Protein AF-A0A1F0BC39-F1 (afdb_monomer)

Foldseek 3Di:
DDLVVLLVVLLVVLVVLLVVLVVVCVVVVPDCPPPVDPSNVLSVVSVCCNPPVSVPPDDPVNSVVSVCVSVVVVVVCVVVVHDD

Solvent-accessible surface area (backbone atoms only — not comparable to full-atom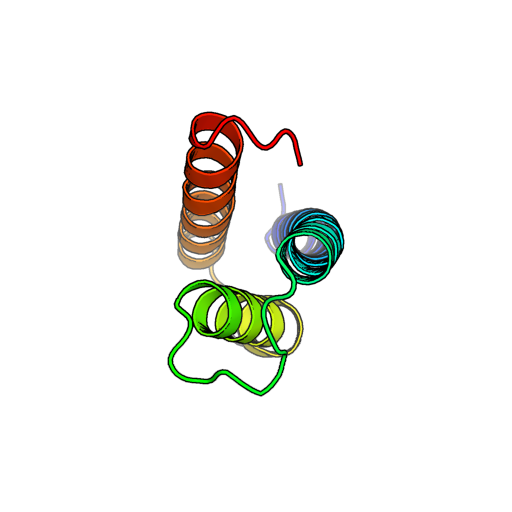 values): 4899 Å² total; per-residue (Å²): 136,58,71,68,58,53,50,54,53,50,44,53,53,50,51,55,49,50,54,45,48,53,52,49,37,58,76,68,67,53,56,87,84,37,78,84,36,69,69,41,52,52,52,50,51,49,50,45,38,63,77,47,49,65,78,52,91,68,45,76,69,53,52,50,54,50,51,54,51,54,52,51,52,52,55,51,41,49,70,70,74,43,83,115

pLDDT: mean 84.3, std 8.28, range [53.97, 91.38]

Mean predicted aligned error: 5.08 Å

Sequence (84 aa):
MTLTLKIEILKEHAADFLTRFYRYQKQMEIKIDDEGSLWILISDDLSYLIHTKIHFKTTFREIERYTEYIEGIERTLNRCGKTM

Secondary structure (DSSP, 8-state):
--HHHHHHHHHHHHHHHHHHHHHHHHHTT--TT-TT-HHHHHHHHHHHHHHTGGGSS--HHHHHHHHHHHHHHHHHHHHTT---

Nearest PDB structures (foldseek):
  2p5t-assembly2_E  TM=9.479E-01  e=3.025E-06  Streptococcus pneumoniae TIGR4
  3q8x-assembly1_A  TM=7.713E-01  e=5.606E-02  Streptococcus pyogenes

Structure (mmCIF, N/CA/C/O backbone):
data_AF-A0A1F0BC39-F1
#
_entry.id   AF-A0A1F0BC39-F1
#
loop_
_atom_site.group_PDB
_atom_site.id
_atom_site.type_symbol
_atom_site.label_atom_id
_atom_site.label_alt_id
_atom_site.label_comp_id
_atom_site.label_asym_id
_atom_site.label_entity_id
_atom_site.label_seq_id
_atom_site.pdbx_PDB_ins_code
_atom_site.Cartn_x
_atom_site.Cartn_y
_atom_site.Cartn_z
_atom_site.occupancy
_atom_site.B_iso_or_equiv
_atom_site.auth_seq_id
_atom_site.auth_comp_id
_atom_site.auth_asym_id
_atom_site.auth_atom_id
_atom_site.pdbx_PDB_model_num
ATOM 1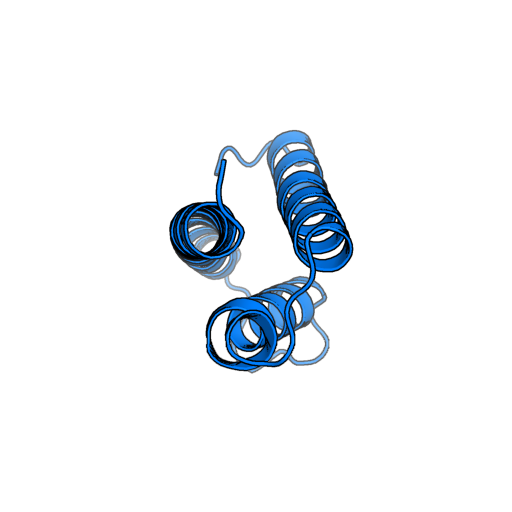 N N . MET A 1 1 ? -7.386 6.648 21.007 1.00 74.19 1 MET A N 1
ATOM 2 C CA . MET A 1 1 ? -7.599 6.598 19.542 1.00 74.19 1 MET A CA 1
ATOM 3 C C . MET A 1 1 ? -8.397 5.344 19.211 1.00 74.19 1 MET A C 1
ATOM 5 O O . MET A 1 1 ? -8.052 4.290 19.732 1.00 74.19 1 MET A O 1
ATOM 9 N N . THR A 1 2 ? -9.480 5.451 18.436 1.00 89.38 2 THR A N 1
ATOM 10 C CA . THR A 1 2 ? -10.318 4.302 18.039 1.00 89.38 2 THR A CA 1
ATOM 11 C C . THR A 1 2 ? -9.703 3.555 16.851 1.00 89.38 2 THR A C 1
ATOM 13 O O . THR A 1 2 ? -8.907 4.123 16.104 1.00 89.38 2 THR A O 1
ATOM 16 N N . LEU A 1 3 ? -10.071 2.282 16.672 1.00 85.75 3 LEU A N 1
ATOM 17 C CA . LEU A 1 3 ? -9.598 1.449 15.557 1.00 85.75 3 LEU A CA 1
ATOM 18 C C . LEU A 1 3 ? -9.960 2.065 14.197 1.00 85.75 3 LEU A C 1
ATOM 20 O O . LEU A 1 3 ? -9.111 2.158 13.319 1.00 85.75 3 LEU A O 1
ATOM 24 N N . THR A 1 4 ? -11.190 2.562 14.063 1.00 87.62 4 THR A N 1
ATOM 25 C CA . THR A 1 4 ? -11.676 3.239 12.853 1.00 87.62 4 THR A CA 1
ATOM 26 C C . THR A 1 4 ? -10.832 4.460 12.498 1.00 87.62 4 THR A C 1
ATOM 28 O O . THR A 1 4 ? -10.454 4.619 11.346 1.00 87.62 4 THR A O 1
ATOM 31 N N . LEU A 1 5 ? -10.472 5.294 13.482 1.00 88.56 5 LEU A N 1
ATOM 32 C CA . LEU A 1 5 ? -9.640 6.471 13.222 1.00 88.56 5 LEU A CA 1
ATOM 33 C C . LEU A 1 5 ? -8.223 6.079 12.783 1.00 88.56 5 LEU A C 1
ATOM 35 O O . LEU A 1 5 ? -7.677 6.685 11.870 1.00 88.56 5 LEU A O 1
ATOM 39 N N . LYS A 1 6 ? -7.640 5.038 13.395 1.00 88.94 6 LYS A N 1
ATOM 40 C CA . LYS A 1 6 ? -6.338 4.508 12.965 1.00 88.94 6 LYS A CA 1
ATOM 41 C C . LYS A 1 6 ? -6.367 3.995 11.521 1.00 88.94 6 LYS A C 1
ATOM 43 O O . LYS A 1 6 ? -5.394 4.184 10.799 1.00 88.94 6 LYS A O 1
ATOM 48 N N . ILE A 1 7 ? -7.460 3.342 11.125 1.00 87.19 7 ILE A N 1
ATOM 49 C CA . ILE A 1 7 ? -7.663 2.853 9.758 1.00 87.19 7 ILE A CA 1
ATOM 50 C C . ILE A 1 7 ? -7.684 4.020 8.771 1.00 87.19 7 ILE A C 1
ATOM 52 O O . ILE A 1 7 ? -6.960 3.978 7.783 1.00 87.19 7 ILE A O 1
ATOM 56 N N . GLU A 1 8 ? -8.457 5.069 9.048 1.00 88.81 8 GLU A N 1
ATOM 57 C CA . GLU A 1 8 ? -8.547 6.225 8.150 1.00 88.81 8 GLU A CA 1
ATOM 58 C C . GLU A 1 8 ? -7.198 6.944 8.004 1.00 88.81 8 GLU A C 1
ATOM 60 O O . GLU A 1 8 ? -6.774 7.206 6.881 1.00 88.81 8 GLU A O 1
ATOM 65 N N . ILE A 1 9 ? -6.469 7.148 9.110 1.00 90.31 9 ILE A N 1
ATOM 66 C CA . ILE A 1 9 ? -5.116 7.733 9.083 1.00 90.31 9 ILE A CA 1
ATOM 67 C C . ILE A 1 9 ? -4.165 6.88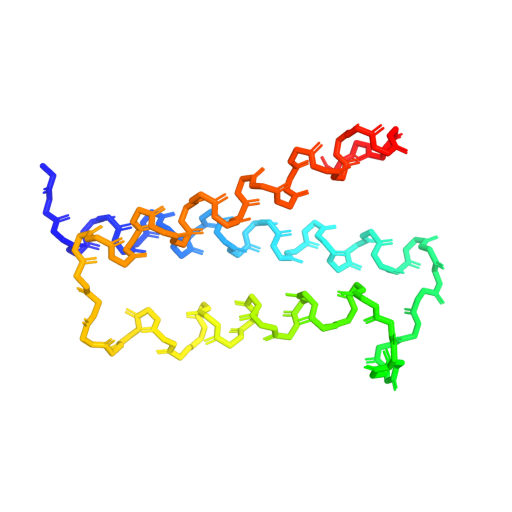7 8.225 1.00 90.31 9 ILE A C 1
ATOM 69 O O . ILE A 1 9 ? -3.431 7.424 7.398 1.00 90.31 9 ILE A O 1
ATOM 73 N N . LEU A 1 10 ? -4.181 5.561 8.399 1.00 88.88 10 LEU A N 1
ATOM 74 C CA . LEU A 1 10 ? -3.338 4.661 7.612 1.00 88.88 10 LEU A CA 1
ATOM 75 C C . LEU A 1 10 ? -3.685 4.727 6.120 1.00 88.88 10 LEU A C 1
ATOM 77 O O . LEU A 1 10 ? -2.780 4.732 5.292 1.00 88.88 10 LEU A O 1
ATOM 81 N N . LYS A 1 11 ? -4.974 4.785 5.763 1.00 87.62 11 LYS A N 1
ATOM 82 C CA . LYS A 1 11 ? -5.406 4.877 4.359 1.00 87.62 11 LYS A CA 1
ATOM 83 C C . LYS A 1 11 ? -4.952 6.175 3.712 1.00 87.62 11 LYS A C 1
ATOM 85 O O . LYS A 1 11 ? -4.477 6.138 2.582 1.00 87.62 11 LYS A O 1
ATOM 90 N N . GLU A 1 12 ? -5.094 7.295 4.414 1.00 90.69 12 GLU A N 1
ATOM 91 C CA . GLU A 1 12 ? -4.657 8.601 3.922 1.00 90.69 12 GLU A CA 1
ATOM 92 C C . GLU A 1 12 ? -3.141 8.621 3.688 1.00 90.69 12 GLU A C 1
ATOM 94 O O . GLU A 1 12 ? -2.692 8.959 2.592 1.00 90.69 12 GLU A O 1
ATOM 99 N N . HIS A 1 13 ? -2.357 8.155 4.667 1.00 89.88 13 HIS A N 1
ATOM 100 C CA . HIS A 1 13 ? -0.900 8.058 4.536 1.00 89.88 13 HIS A CA 1
ATOM 101 C C . HIS A 1 13 ? -0.486 7.126 3.392 1.00 89.88 13 HIS A C 1
ATOM 103 O O . HIS A 1 13 ? 0.336 7.491 2.553 1.00 89.88 13 HIS A O 1
ATOM 109 N N . ALA A 1 14 ? -1.089 5.942 3.308 1.00 88.62 14 ALA A N 1
ATOM 110 C CA . ALA A 1 14 ? -0.773 4.969 2.273 1.00 88.62 14 ALA A CA 1
ATOM 111 C C . ALA A 1 14 ? -1.133 5.475 0.861 1.00 88.62 14 ALA A C 1
ATOM 113 O O . ALA A 1 14 ? -0.394 5.211 -0.087 1.00 88.62 14 ALA A O 1
ATOM 114 N N . ALA A 1 15 ? -2.228 6.228 0.710 1.00 89.75 15 ALA A N 1
ATOM 115 C CA . ALA A 1 15 ? -2.627 6.823 -0.565 1.00 89.75 15 ALA A CA 1
ATOM 116 C C . ALA A 1 15 ? -1.669 7.939 -1.023 1.00 89.75 15 ALA A C 1
ATOM 118 O O . ALA A 1 15 ? -1.313 7.994 -2.208 1.00 89.75 15 ALA A O 1
ATOM 119 N N . ASP A 1 16 ? -1.217 8.799 -0.102 1.00 90.75 16 ASP A N 1
ATOM 120 C CA . ASP A 1 16 ? -0.178 9.799 -0.392 1.00 90.75 16 ASP A CA 1
ATOM 121 C C . ASP A 1 16 ? 1.127 9.121 -0.829 1.00 90.75 16 ASP A C 1
ATOM 123 O O . ASP A 1 16 ? 1.680 9.429 -1.893 1.00 90.75 16 ASP A O 1
ATOM 127 N N . PHE A 1 17 ? 1.563 8.121 -0.057 1.00 89.94 17 PHE A N 1
ATOM 128 C CA . PHE A 1 17 ? 2.757 7.346 -0.362 1.00 89.94 17 PHE A CA 1
ATOM 129 C C . PHE A 1 17 ? 2.674 6.700 -1.749 1.00 89.94 17 PHE A C 1
ATOM 131 O O . PHE A 1 17 ? 3.575 6.882 -2.569 1.00 89.94 17 PHE A O 1
ATOM 138 N N . LEU A 1 18 ? 1.580 5.990 -2.046 1.00 90.44 18 LEU A N 1
ATOM 139 C CA . LEU A 1 18 ? 1.394 5.298 -3.322 1.00 90.44 18 LEU A CA 1
ATOM 140 C C . LEU A 1 18 ? 1.403 6.281 -4.503 1.00 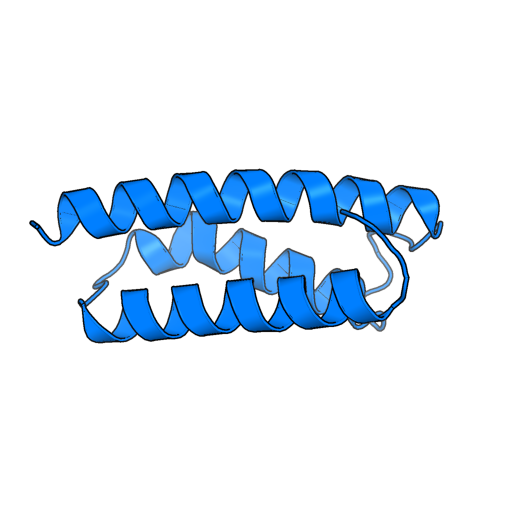90.44 18 LEU A C 1
ATOM 142 O O . LEU A 1 18 ? 2.020 6.012 -5.533 1.00 90.44 18 LEU A O 1
ATOM 146 N N . THR A 1 19 ? 0.804 7.464 -4.337 1.00 89.94 19 THR A N 1
ATOM 147 C CA . THR A 1 19 ? 0.830 8.529 -5.352 1.00 89.94 19 THR A CA 1
ATOM 148 C C . THR A 1 19 ? 2.256 8.989 -5.653 1.00 89.94 19 THR A C 1
ATOM 150 O O . THR A 1 19 ? 2.648 9.109 -6.820 1.00 89.94 19 THR A O 1
ATOM 153 N N . ARG A 1 20 ? 3.056 9.246 -4.614 1.00 88.88 20 ARG A N 1
ATOM 154 C CA . ARG A 1 20 ? 4.469 9.633 -4.759 1.00 88.88 20 ARG A CA 1
ATOM 155 C C . ARG A 1 20 ? 5.298 8.489 -5.347 1.00 88.88 20 ARG A C 1
ATOM 157 O O . ARG A 1 20 ? 6.165 8.723 -6.187 1.00 88.88 20 ARG A O 1
ATOM 164 N N . PHE A 1 21 ? 4.979 7.250 -4.988 1.00 89.38 21 PHE A N 1
ATOM 165 C CA . PHE A 1 21 ? 5.658 6.061 -5.484 1.00 89.38 21 PHE A CA 1
ATOM 166 C C . PHE A 1 21 ? 5.402 5.811 -6.978 1.00 89.38 21 PHE A C 1
ATOM 168 O O . PHE A 1 21 ? 6.347 5.557 -7.722 1.00 89.38 21 PHE A O 1
ATOM 175 N N . TYR A 1 22 ? 4.174 6.013 -7.465 1.00 89.69 22 TYR A N 1
ATOM 176 C CA . TYR A 1 22 ? 3.881 5.976 -8.903 1.00 89.69 22 TYR A CA 1
ATOM 177 C C . TYR A 1 22 ? 4.620 7.068 -9.684 1.00 89.69 22 TYR A C 1
ATOM 179 O O . TYR A 1 22 ? 5.129 6.820 -10.780 1.00 89.69 22 TYR A O 1
ATOM 187 N N . ARG A 1 23 ? 4.730 8.284 -9.129 1.00 88.69 23 ARG A N 1
ATOM 188 C CA . ARG A 1 23 ? 5.540 9.350 -9.749 1.00 88.69 23 ARG A CA 1
ATOM 189 C C . ARG A 1 23 ? 7.003 8.936 -9.856 1.00 88.69 23 ARG A C 1
ATOM 191 O O . ARG A 1 23 ? 7.612 9.153 -10.901 1.00 88.69 23 ARG A O 1
ATOM 198 N N . TYR A 1 24 ? 7.538 8.313 -8.811 1.00 87.00 24 TYR A N 1
ATOM 199 C CA . TYR A 1 24 ? 8.894 7.781 -8.802 1.00 87.00 24 TYR A CA 1
ATOM 200 C C . TYR A 1 24 ? 9.101 6.692 -9.867 1.00 87.00 24 TYR A C 1
ATOM 202 O O . TYR A 1 24 ? 10.048 6.775 -10.649 1.00 87.00 24 TYR A O 1
ATOM 210 N N . GLN A 1 25 ? 8.198 5.713 -9.956 1.00 88.94 25 GLN A N 1
ATOM 211 C CA . GLN A 1 25 ? 8.262 4.669 -10.982 1.00 88.94 25 GLN A CA 1
ATOM 212 C C . GLN A 1 25 ? 8.260 5.261 -12.394 1.00 88.94 25 GLN A C 1
ATOM 214 O O . GLN A 1 25 ? 9.093 4.893 -13.222 1.00 88.94 25 GLN A O 1
ATOM 219 N N . LYS A 1 26 ? 7.391 6.252 -12.634 1.00 89.69 26 LYS A N 1
ATOM 220 C CA . LYS A 1 26 ? 7.322 6.97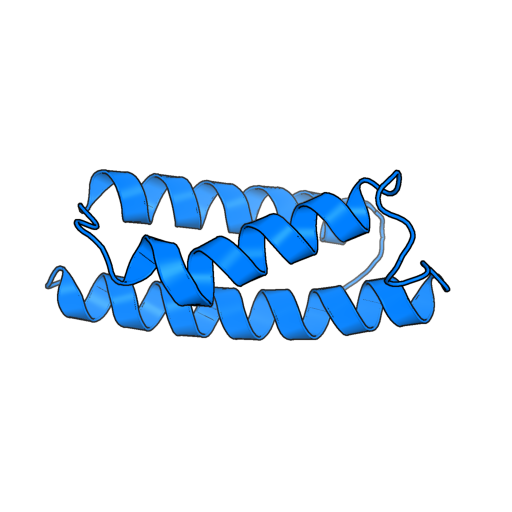8 -13.905 1.00 89.69 26 LYS A CA 1
ATOM 221 C C . LYS A 1 26 ? 8.618 7.727 -14.227 1.00 89.69 26 LYS A C 1
ATOM 223 O O . LYS A 1 26 ? 9.048 7.707 -15.373 1.00 89.69 26 LYS A O 1
ATOM 228 N N . GLN A 1 27 ? 9.247 8.376 -13.244 1.00 89.06 27 GLN A N 1
ATOM 229 C CA . GLN A 1 27 ? 10.536 9.064 -13.424 1.00 89.06 27 GLN A CA 1
ATOM 230 C C . GLN A 1 27 ? 11.689 8.107 -13.742 1.00 89.06 27 GLN A C 1
ATOM 232 O O . GLN A 1 27 ? 12.645 8.508 -14.396 1.00 89.06 27 GLN A O 1
ATOM 237 N N . MET A 1 28 ? 11.612 6.866 -13.265 1.00 86.38 28 MET A N 1
ATOM 238 C CA . MET A 1 28 ? 12.607 5.823 -13.526 1.00 86.38 28 MET A CA 1
ATOM 239 C C . MET A 1 28 ? 12.309 5.007 -14.783 1.00 86.38 28 MET A C 1
ATOM 241 O O . MET A 1 28 ? 13.010 4.032 -15.037 1.00 86.38 28 MET A O 1
ATOM 245 N N . GLU A 1 29 ? 11.257 5.366 -15.526 1.00 90.31 29 GLU A N 1
ATOM 246 C CA . GLU A 1 29 ? 10.794 4.635 -16.710 1.00 90.31 29 GLU A CA 1
ATOM 247 C C . GLU A 1 29 ? 10.530 3.144 -16.425 1.00 90.31 29 GLU A C 1
ATOM 249 O O . GLU A 1 29 ? 10.640 2.290 -17.305 1.00 90.31 29 GLU A O 1
ATOM 254 N N . ILE A 1 30 ? 10.156 2.827 -15.178 1.00 87.94 30 ILE A N 1
ATOM 255 C CA . ILE A 1 30 ? 9.753 1.478 -14.787 1.00 87.94 30 ILE A CA 1
ATOM 256 C C . ILE A 1 30 ? 8.409 1.210 -15.449 1.00 87.94 30 ILE A C 1
ATOM 258 O O . ILE A 1 30 ? 7.442 1.952 -15.249 1.00 87.94 30 ILE A O 1
ATOM 262 N N . LYS A 1 31 ? 8.353 0.155 -16.260 1.00 88.62 31 LYS A N 1
ATOM 263 C CA . LYS A 1 31 ? 7.115 -0.220 -16.929 1.00 88.62 31 LYS A CA 1
ATOM 264 C C . LYS A 1 31 ? 6.129 -0.787 -15.919 1.00 88.62 31 LYS A C 1
ATOM 266 O O . LYS A 1 31 ? 6.505 -1.552 -15.040 1.00 88.62 31 LYS A O 1
ATOM 271 N N . ILE A 1 32 ? 4.865 -0.413 -16.075 1.00 81.56 32 ILE A N 1
ATOM 272 C CA . ILE A 1 32 ? 3.783 -0.818 -15.170 1.00 81.56 32 ILE A CA 1
ATOM 273 C C . ILE A 1 32 ? 3.530 -2.332 -15.251 1.00 81.56 32 ILE A C 1
ATOM 275 O O . ILE A 1 32 ? 3.134 -2.935 -14.266 1.00 81.56 32 ILE A O 1
ATOM 279 N N . ASP A 1 33 ? 3.785 -2.940 -16.409 1.00 86.25 33 ASP A N 1
ATOM 280 C CA . ASP A 1 33 ? 3.645 -4.375 -16.674 1.00 86.25 33 ASP A CA 1
ATOM 281 C C . ASP A 1 33 ? 4.929 -5.178 -16.399 1.00 86.25 33 ASP A C 1
ATOM 283 O O . ASP A 1 33 ? 4.996 -6.369 -16.699 1.00 86.25 33 ASP A O 1
ATOM 287 N N . ASP A 1 34 ? 5.962 -4.551 -15.827 1.00 85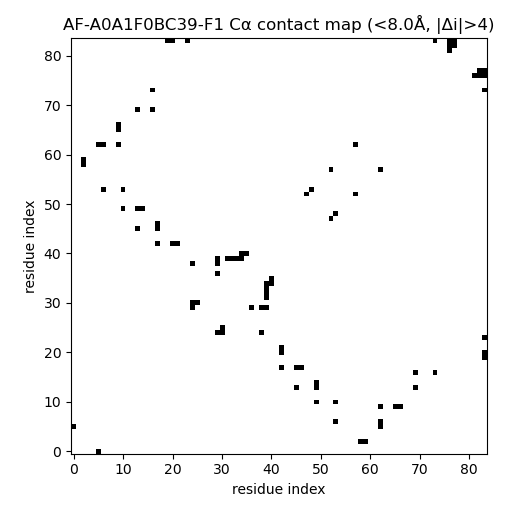.50 34 ASP A N 1
ATOM 288 C CA . ASP A 1 34 ? 7.178 -5.249 -15.417 1.00 85.50 34 ASP A CA 1
ATOM 289 C C . ASP A 1 34 ? 6.954 -5.966 -14.080 1.00 85.50 34 ASP A C 1
ATOM 291 O O . ASP A 1 34 ? 7.434 -5.537 -13.031 1.00 85.50 34 ASP A O 1
ATOM 295 N N . GLU A 1 35 ? 6.217 -7.077 -14.118 1.00 80.50 35 GLU A N 1
ATOM 296 C CA . GLU A 1 35 ? 5.916 -7.922 -12.949 1.00 80.50 35 GLU A CA 1
ATOM 297 C C . GLU A 1 35 ? 7.186 -8.483 -12.270 1.00 80.50 35 GLU A C 1
ATOM 299 O O . GLU A 1 35 ? 7.145 -8.921 -11.119 1.00 80.50 35 GLU A O 1
ATOM 304 N N . GLY A 1 36 ? 8.337 -8.457 -12.958 1.00 82.50 36 GLY A N 1
ATOM 305 C CA . GLY A 1 36 ? 9.643 -8.813 -12.398 1.00 82.50 36 GLY A CA 1
ATOM 306 C C . GLY A 1 36 ? 10.317 -7.677 -11.621 1.00 82.50 36 GLY A C 1
ATOM 307 O O . GLY A 1 36 ? 11.264 -7.919 -10.865 1.00 82.50 36 GLY A O 1
ATOM 308 N N . SER A 1 37 ? 9.843 -6.439 -11.775 1.00 86.25 37 SER A N 1
ATOM 309 C CA . SER A 1 37 ? 10.361 -5.277 -11.064 1.00 86.25 37 SER A CA 1
ATOM 310 C C . SER A 1 37 ? 9.890 -5.275 -9.617 1.00 86.25 37 SER A C 1
ATOM 312 O O . SER A 1 37 ? 8.697 -5.211 -9.314 1.00 86.25 37 SER A O 1
ATOM 314 N N . LEU A 1 38 ? 10.853 -5.224 -8.694 1.00 85.44 38 LEU A N 1
ATOM 315 C CA . LEU A 1 38 ? 10.586 -5.073 -7.263 1.00 85.44 38 LEU A CA 1
ATOM 316 C C . LEU A 1 38 ? 9.686 -3.863 -6.968 1.00 85.44 38 LEU A C 1
ATOM 318 O O . LEU A 1 38 ? 8.881 -3.894 -6.042 1.00 85.44 38 LEU A O 1
ATOM 322 N N . TRP A 1 39 ? 9.811 -2.796 -7.756 1.00 87.56 39 TRP A N 1
ATOM 323 C CA . TRP A 1 39 ? 9.024 -1.587 -7.563 1.00 87.56 39 TRP A CA 1
ATOM 324 C C . TRP A 1 39 ? 7.553 -1.798 -7.913 1.00 87.56 39 TRP A C 1
ATOM 326 O O . TRP A 1 39 ? 6.710 -1.278 -7.190 1.00 87.56 39 TRP A O 1
ATOM 336 N N . ILE A 1 40 ? 7.256 -2.572 -8.961 1.00 89.81 40 ILE A N 1
ATOM 337 C CA . ILE A 1 40 ? 5.881 -2.907 -9.352 1.00 89.81 40 ILE A CA 1
ATOM 338 C C . ILE A 1 40 ? 5.242 -3.825 -8.311 1.00 89.81 40 ILE A C 1
ATOM 340 O O . ILE A 1 40 ? 4.160 -3.521 -7.814 1.00 89.81 40 ILE A O 1
ATOM 344 N N . LEU A 1 41 ? 5.973 -4.847 -7.851 1.00 89.56 41 LEU A N 1
ATOM 345 C CA . LEU A 1 41 ? 5.510 -5.735 -6.777 1.00 89.56 41 LEU A CA 1
ATOM 346 C C . LEU A 1 41 ? 5.145 -4.969 -5.495 1.00 89.56 41 LEU A C 1
ATOM 348 O O . LEU A 1 41 ? 4.141 -5.269 -4.851 1.00 89.56 41 LEU A O 1
ATOM 352 N N . ILE A 1 42 ? 5.939 -3.957 -5.132 1.00 87.62 42 ILE A N 1
ATOM 353 C CA . ILE A 1 42 ? 5.660 -3.107 -3.967 1.00 87.62 42 ILE A CA 1
ATOM 354 C C . ILE A 1 42 ? 4.414 -2.239 -4.192 1.00 87.62 42 ILE A C 1
ATOM 356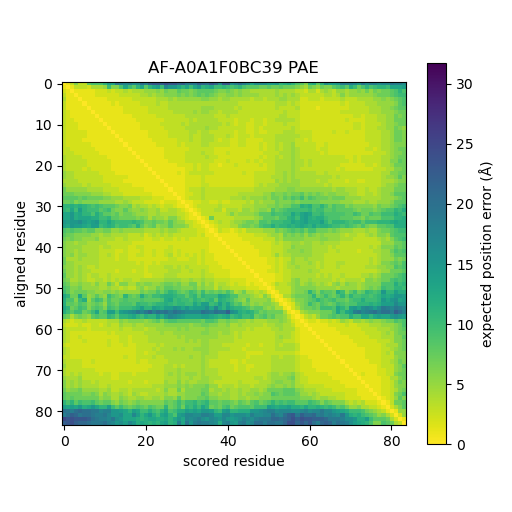 O O . ILE A 1 42 ? 3.596 -2.112 -3.280 1.00 87.62 42 ILE A O 1
ATOM 360 N N . SER A 1 43 ? 4.239 -1.634 -5.374 1.00 88.06 43 SER A N 1
ATOM 361 C CA . SER A 1 43 ? 3.048 -0.810 -5.638 1.00 88.06 43 SER A CA 1
ATOM 362 C C . SER A 1 43 ? 1.777 -1.643 -5.676 1.00 88.06 43 SER A C 1
ATOM 364 O O . SER A 1 43 ? 0.743 -1.175 -5.202 1.00 88.06 43 SER A O 1
ATOM 366 N N . ASP A 1 44 ? 1.855 -2.868 -6.188 1.00 89.00 44 ASP A N 1
ATOM 367 C CA . ASP A 1 44 ? 0.716 -3.776 -6.263 1.00 89.00 44 ASP A CA 1
ATOM 368 C C . ASP A 1 44 ? 0.302 -4.260 -4.871 1.00 89.00 44 ASP A C 1
ATOM 370 O O . ASP A 1 44 ? -0.885 -4.218 -4.539 1.00 89.00 44 ASP A O 1
ATOM 374 N N . ASP A 1 45 ? 1.261 -4.634 -4.014 1.00 86.75 45 ASP A N 1
ATOM 375 C CA . ASP A 1 45 ? 0.959 -5.033 -2.632 1.00 86.75 45 ASP A CA 1
ATOM 376 C C . ASP A 1 45 ? 0.384 -3.863 -1.817 1.00 86.75 45 ASP A C 1
ATOM 378 O O . ASP A 1 45 ? -0.603 -4.034 -1.098 1.00 86.75 45 ASP A O 1
ATOM 382 N N . LEU A 1 46 ? 0.918 -2.646 -1.980 1.00 86.31 46 LEU A N 1
ATOM 383 C CA . LEU A 1 46 ? 0.377 -1.444 -1.333 1.00 86.31 46 LEU A CA 1
ATOM 384 C C . LEU A 1 46 ? -1.022 -1.086 -1.830 1.00 86.31 46 LEU A C 1
ATOM 386 O O . LEU A 1 46 ? -1.904 -0.793 -1.023 1.00 86.31 46 LEU A O 1
ATOM 390 N N . SER A 1 47 ? -1.247 -1.140 -3.142 1.00 87.44 47 SER A N 1
ATOM 391 C CA . SER A 1 47 ? -2.564 -0.919 -3.740 1.00 87.44 47 SER A CA 1
ATOM 392 C C . SER A 1 47 ? -3.579 -1.927 -3.192 1.00 87.44 47 SER A C 1
ATOM 394 O O . SER A 1 47 ? -4.646 -1.552 -2.697 1.00 87.44 47 SER A O 1
ATOM 396 N N . TYR A 1 48 ? -3.217 -3.210 -3.150 1.00 87.00 48 TYR A N 1
ATOM 397 C CA . TYR A 1 48 ? -4.060 -4.253 -2.574 1.00 87.00 48 TYR A CA 1
ATOM 398 C C . TYR A 1 48 ? -4.328 -4.043 -1.075 1.00 87.00 48 TYR A C 1
ATOM 400 O O . TYR A 1 48 ? -5.448 -4.253 -0.589 1.00 87.00 48 TYR A O 1
ATOM 408 N N . LEU A 1 49 ? -3.320 -3.589 -0.331 1.00 84.00 49 LEU A N 1
ATOM 409 C CA . LEU A 1 49 ? -3.430 -3.278 1.088 1.00 84.00 49 LEU A CA 1
ATOM 410 C C . LEU A 1 49 ? -4.432 -2.145 1.349 1.00 84.00 49 LEU A C 1
ATOM 412 O O . LEU A 1 49 ? -5.321 -2.308 2.190 1.00 84.00 49 LEU A O 1
ATOM 416 N N . ILE A 1 50 ? -4.338 -1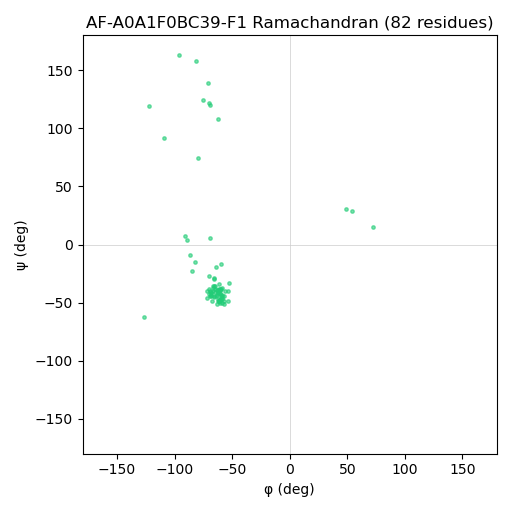.054 0.586 1.00 81.25 50 ILE A N 1
ATOM 417 C CA . ILE A 1 50 ? -5.203 0.131 0.698 1.00 81.25 50 ILE A CA 1
ATOM 418 C C . ILE A 1 50 ? -6.639 -0.188 0.294 1.00 81.25 50 ILE A C 1
ATOM 420 O O . ILE A 1 50 ? -7.579 0.163 1.009 1.00 81.25 50 ILE A O 1
ATOM 424 N N . HIS A 1 51 ? -6.813 -0.844 -0.854 1.00 78.81 51 HIS A N 1
ATOM 425 C CA . HIS A 1 51 ? -8.129 -1.021 -1.462 1.00 78.81 51 HIS A CA 1
ATOM 426 C C . HIS A 1 51 ? -8.893 -2.229 -0.921 1.00 78.81 51 HIS A C 1
ATOM 428 O O . HIS A 1 51 ? -10.120 -2.245 -0.993 1.00 78.81 51 HIS A O 1
ATOM 434 N N . THR A 1 52 ? -8.200 -3.225 -0.361 1.00 78.00 52 THR A N 1
ATOM 435 C CA . THR A 1 52 ? -8.831 -4.488 0.047 1.00 78.00 52 THR A CA 1
ATOM 436 C C . THR A 1 52 ? -8.543 -4.842 1.502 1.00 78.00 52 THR A C 1
ATOM 438 O O . THR A 1 52 ? -9.474 -4.912 2.303 1.00 78.00 52 THR A O 1
ATOM 441 N N . LYS A 1 53 ? -7.279 -5.058 1.895 1.00 72.75 53 LYS A N 1
ATOM 442 C CA . LYS A 1 53 ? -6.974 -5.637 3.224 1.00 72.75 53 LYS A CA 1
ATOM 443 C C . LYS A 1 53 ? -7.383 -4.751 4.400 1.00 72.75 53 LYS A C 1
ATOM 445 O O . LYS A 1 53 ? -7.873 -5.289 5.389 1.00 72.75 53 LYS A O 1
ATOM 450 N N . ILE A 1 54 ? -7.230 -3.429 4.309 1.00 71.62 54 ILE A N 1
ATOM 451 C CA . ILE A 1 54 ? -7.614 -2.511 5.398 1.00 71.62 54 ILE A CA 1
ATOM 452 C C . ILE A 1 54 ? -9.134 -2.534 5.679 1.00 71.62 54 ILE A C 1
ATOM 454 O O . ILE A 1 54 ? -9.593 -2.170 6.762 1.00 71.62 54 ILE A O 1
ATOM 458 N N . HIS A 1 55 ? -9.937 -3.006 4.725 1.00 68.56 55 HIS A N 1
ATOM 459 C CA . HIS A 1 55 ? -11.385 -3.112 4.875 1.00 68.56 55 HIS A CA 1
ATOM 460 C C . HIS A 1 55 ? -11.850 -4.427 5.524 1.00 68.56 55 HIS A C 1
ATOM 462 O O . HIS A 1 55 ? -13.020 -4.534 5.897 1.00 68.56 55 HIS A O 1
ATOM 468 N N . PHE A 1 56 ? -10.964 -5.413 5.720 1.00 71.38 56 PHE A N 1
ATOM 469 C CA . PHE A 1 56 ? -11.327 -6.725 6.263 1.00 71.38 56 PHE A CA 1
ATOM 470 C C . PHE A 1 56 ? -10.545 -7.070 7.532 1.00 71.38 56 PHE A C 1
ATOM 472 O O . PHE A 1 56 ? -9.329 -7.227 7.509 1.00 71.38 56 PHE A O 1
ATOM 479 N N . LYS A 1 57 ? -11.276 -7.263 8.643 1.00 63.19 57 LYS A N 1
ATOM 480 C CA . LYS A 1 57 ? -10.773 -7.795 9.929 1.00 63.19 57 LYS A CA 1
ATOM 481 C C . LYS A 1 57 ? -9.490 -7.130 10.459 1.00 63.19 57 LYS A C 1
ATOM 483 O O . LYS A 1 57 ? -8.737 -7.769 11.181 1.00 63.19 57 LYS A O 1
ATOM 488 N N . THR A 1 58 ? -9.272 -5.851 10.161 1.00 74.88 58 THR A N 1
ATOM 489 C CA . THR A 1 58 ? -8.060 -5.137 10.568 1.00 74.88 58 THR A CA 1
ATOM 490 C C . THR A 1 58 ? -8.020 -4.905 12.079 1.00 74.88 58 THR A C 1
ATOM 492 O O . THR A 1 58 ? -8.886 -4.251 12.654 1.00 74.88 58 THR A O 1
ATOM 495 N N . THR A 1 59 ? -6.992 -5.439 12.728 1.00 86.31 59 THR A N 1
ATOM 496 C CA . THR A 1 59 ? -6.683 -5.272 14.153 1.00 86.31 59 THR A CA 1
ATOM 497 C C . THR A 1 59 ? -5.659 -4.158 14.377 1.00 86.31 59 THR A C 1
ATOM 499 O O . THR A 1 59 ? -4.925 -3.782 13.467 1.00 86.31 59 THR A O 1
ATOM 502 N N . PHE A 1 60 ? -5.531 -3.661 15.613 1.00 87.38 60 PHE A N 1
ATOM 503 C CA . PHE A 1 60 ? -4.486 -2.684 15.962 1.00 87.38 60 PHE A CA 1
ATOM 504 C C . PHE A 1 60 ? -3.075 -3.154 15.578 1.00 87.38 60 PHE A C 1
ATOM 506 O O . PHE A 1 60 ? -2.293 -2.366 15.055 1.00 87.38 60 PHE A O 1
ATOM 513 N N . ARG A 1 61 ? -2.784 -4.445 15.773 1.00 89.00 61 ARG A N 1
ATOM 514 C CA . ARG A 1 61 ? -1.493 -5.048 15.423 1.00 89.00 61 ARG A CA 1
ATOM 515 C C . ARG A 1 61 ? -1.247 -5.067 13.916 1.00 89.00 61 ARG A C 1
ATOM 517 O O . ARG A 1 61 ? -0.115 -4.905 13.479 1.00 89.00 61 ARG A O 1
ATOM 524 N N . GLU A 1 62 ? -2.280 -5.299 13.112 1.00 87.06 62 GLU A N 1
ATOM 525 C CA . GLU A 1 62 ? -2.145 -5.245 11.653 1.00 87.06 62 GLU A CA 1
ATOM 526 C C . GLU A 1 62 ? -1.903 -3.823 11.169 1.00 87.06 62 GLU A C 1
ATOM 528 O O . GLU A 1 62 ? -1.039 -3.633 10.322 1.00 87.06 62 GLU A O 1
ATOM 533 N N . ILE A 1 63 ? -2.579 -2.832 11.757 1.00 87.88 63 ILE A N 1
ATOM 534 C CA . ILE A 1 63 ? -2.322 -1.419 11.452 1.00 87.88 63 ILE A CA 1
ATOM 535 C C . ILE A 1 63 ? -0.857 -1.080 11.712 1.00 87.88 63 ILE A C 1
ATOM 537 O O . ILE A 1 63 ? -0.213 -0.519 10.838 1.00 87.88 63 ILE A O 1
ATOM 541 N N . GLU A 1 64 ? -0.316 -1.459 1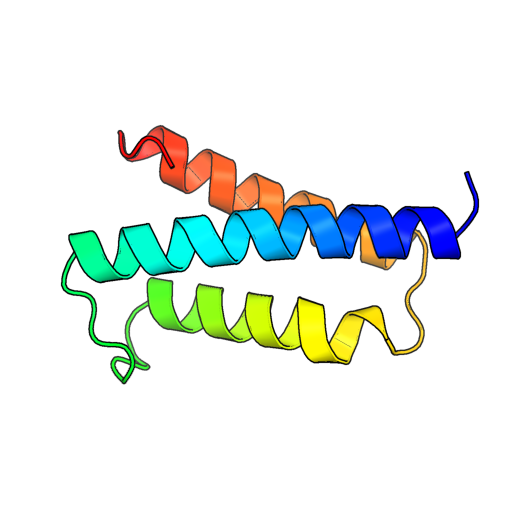2.871 1.00 89.38 64 GLU A N 1
ATOM 542 C CA . GLU A 1 64 ? 1.092 -1.205 13.205 1.00 89.38 64 GLU A CA 1
ATOM 543 C C . GLU A 1 64 ? 2.042 -1.871 12.207 1.00 89.38 64 GLU A C 1
ATOM 545 O O . GLU A 1 64 ? 2.940 -1.214 11.689 1.00 89.38 64 GLU A O 1
ATOM 550 N N . ARG A 1 65 ? 1.786 -3.132 11.837 1.00 89.56 65 ARG A N 1
ATOM 551 C CA . ARG A 1 65 ? 2.578 -3.823 10.807 1.00 89.56 65 ARG A CA 1
ATOM 552 C C . ARG A 1 65 ? 2.525 -3.119 9.451 1.00 89.56 65 ARG A C 1
ATOM 554 O O . ARG A 1 65 ? 3.531 -3.087 8.748 1.00 89.56 65 ARG A O 1
ATOM 561 N N . TYR A 1 66 ? 1.366 -2.593 9.061 1.00 87.44 66 TYR A N 1
ATOM 562 C CA . TYR A 1 66 ? 1.203 -1.880 7.795 1.00 87.44 66 TYR A CA 1
ATOM 563 C C . TYR A 1 66 ? 1.886 -0.513 7.820 1.00 87.44 66 TYR A C 1
ATOM 565 O O . TYR A 1 66 ? 2.550 -0.155 6.850 1.00 87.44 66 TYR A O 1
ATOM 573 N N . THR A 1 67 ? 1.800 0.207 8.938 1.00 89.31 67 THR A N 1
ATOM 574 C CA . THR A 1 67 ? 2.554 1.447 9.150 1.00 89.31 67 THR A CA 1
ATOM 575 C C . THR A 1 67 ? 4.057 1.192 9.039 1.00 89.31 67 THR A C 1
ATOM 577 O O . THR A 1 67 ? 4.729 1.841 8.243 1.00 89.31 67 THR A O 1
ATOM 580 N N . GLU A 1 68 ? 4.584 0.192 9.750 1.00 91.38 68 GLU A N 1
ATOM 581 C CA . GLU A 1 68 ? 6.009 -0.164 9.704 1.00 91.38 68 GLU A CA 1
ATOM 582 C C . GLU A 1 68 ? 6.480 -0.550 8.295 1.00 91.38 68 GLU A C 1
ATOM 584 O O . GLU A 1 68 ? 7.594 -0.201 7.894 1.00 91.38 68 GLU A O 1
ATOM 589 N N . TYR A 1 69 ? 5.635 -1.259 7.541 1.00 88.75 69 TYR A N 1
ATOM 590 C CA . TYR A 1 69 ? 5.907 -1.639 6.158 1.00 88.75 69 TYR A CA 1
ATOM 591 C C . TYR A 1 69 ? 6.035 -0.412 5.244 1.00 88.75 69 TYR A C 1
ATOM 593 O O . TYR A 1 69 ? 7.054 -0.273 4.564 1.00 88.75 69 TYR A O 1
ATOM 601 N N . ILE A 1 70 ? 5.062 0.508 5.282 1.00 89.25 70 ILE A N 1
ATOM 602 C CA . ILE A 1 70 ? 5.073 1.744 4.478 1.00 89.25 70 ILE A CA 1
ATOM 603 C C . ILE A 1 70 ? 6.294 2.595 4.828 1.00 89.25 70 ILE A C 1
ATOM 605 O O . ILE A 1 70 ? 7.078 2.950 3.946 1.00 89.25 70 ILE A O 1
ATOM 609 N N . GLU A 1 71 ? 6.530 2.843 6.117 1.00 90.31 71 GLU A N 1
ATOM 610 C CA . GLU A 1 71 ? 7.694 3.609 6.563 1.00 90.31 71 GLU A CA 1
ATOM 611 C C . GLU A 1 71 ? 9.024 2.938 6.172 1.00 90.31 71 GLU A C 1
ATOM 613 O O . GLU A 1 71 ? 10.028 3.603 5.906 1.00 90.31 71 GLU A O 1
ATOM 618 N N . GLY A 1 72 ? 9.073 1.602 6.155 1.00 90.12 72 GLY A N 1
ATOM 619 C CA . GLY A 1 72 ? 10.237 0.838 5.710 1.00 90.12 72 GLY A CA 1
ATOM 620 C C . GLY A 1 72 ? 10.596 1.122 4.253 1.00 90.12 72 GLY A C 1
ATOM 621 O O . GLY A 1 72 ? 11.777 1.306 3.926 1.00 90.12 72 GLY A O 1
ATOM 622 N N . ILE A 1 73 ? 9.582 1.212 3.393 1.00 86.06 73 ILE A N 1
ATOM 623 C CA . ILE A 1 73 ? 9.750 1.541 1.978 1.00 86.06 73 ILE A CA 1
ATOM 624 C C . ILE A 1 73 ? 10.121 3.021 1.823 1.00 86.06 73 ILE A C 1
ATOM 626 O O . ILE A 1 73 ? 11.105 3.319 1.143 1.00 86.06 73 ILE A O 1
ATOM 630 N N . GLU A 1 74 ? 9.436 3.935 2.516 1.00 87.12 74 GLU A N 1
ATOM 631 C CA . GLU A 1 74 ? 9.765 5.371 2.530 1.00 87.12 74 GLU A CA 1
ATOM 632 C C . GLU A 1 74 ? 11.225 5.624 2.913 1.00 87.12 74 GLU A C 1
ATOM 634 O O . GLU A 1 74 ? 11.954 6.325 2.209 1.00 87.12 74 GLU A O 1
ATOM 639 N N . ARG A 1 75 ? 11.701 5.005 4.003 1.00 88.69 75 ARG A N 1
ATOM 640 C CA . ARG A 1 75 ? 13.104 5.113 4.437 1.00 88.69 75 ARG A CA 1
ATOM 641 C C . ARG A 1 75 ? 14.069 4.620 3.367 1.00 88.69 75 ARG A C 1
ATOM 643 O O . ARG A 1 75 ? 15.157 5.171 3.217 1.00 88.69 75 ARG A O 1
ATOM 650 N N . THR A 1 76 ? 13.704 3.567 2.648 1.00 84.06 76 THR A N 1
ATOM 651 C CA . THR A 1 76 ? 14.541 3.004 1.585 1.00 84.06 76 THR A CA 1
ATOM 652 C C . THR A 1 76 ? 14.608 3.940 0.384 1.00 84.06 76 THR A C 1
ATOM 654 O O . THR A 1 76 ? 15.703 4.207 -0.104 1.00 84.06 76 THR A O 1
ATOM 657 N N . LEU A 1 77 ? 13.480 4.525 -0.017 1.00 78.75 77 LEU A N 1
ATOM 658 C CA . LEU A 1 77 ? 13.410 5.484 -1.121 1.00 78.75 77 LEU A CA 1
ATOM 659 C C . LEU A 1 77 ? 14.172 6.777 -0.815 1.00 78.75 77 LEU A C 1
ATOM 661 O O . LEU A 1 77 ? 15.015 7.191 -1.613 1.00 78.75 77 LEU A O 1
ATOM 665 N N . ASN A 1 78 ? 13.999 7.323 0.390 1.00 81.94 78 ASN A N 1
ATOM 666 C CA . ASN A 1 78 ? 14.743 8.498 0.844 1.00 81.94 78 ASN A CA 1
ATOM 667 C C . ASN A 1 78 ? 16.263 8.247 0.871 1.00 81.94 78 ASN A C 1
ATOM 669 O O . ASN A 1 78 ? 17.046 9.113 0.483 1.00 81.94 78 ASN A O 1
ATOM 673 N N . ARG A 1 79 ? 16.705 7.044 1.274 1.00 78.19 79 ARG A N 1
ATOM 674 C CA . ARG A 1 79 ? 18.131 6.661 1.263 1.00 78.19 79 ARG A CA 1
ATOM 675 C C . ARG A 1 79 ? 18.708 6.477 -0.135 1.00 78.19 79 ARG A C 1
ATOM 677 O O . ARG A 1 79 ? 19.904 6.686 -0.310 1.00 78.19 79 ARG A O 1
ATOM 684 N N . CYS A 1 80 ? 17.896 6.133 -1.130 1.00 67.62 80 CYS A N 1
ATOM 685 C CA . CYS A 1 80 ? 18.343 6.053 -2.521 1.00 67.62 80 CYS A CA 1
ATOM 686 C C . CYS A 1 80 ? 18.661 7.429 -3.142 1.00 67.62 80 CYS A C 1
ATOM 688 O O . CYS A 1 80 ? 18.937 7.494 -4.338 1.00 67.62 80 CYS A O 1
ATOM 690 N N . GLY A 1 81 ? 18.625 8.521 -2.363 1.00 60.25 81 GLY A N 1
ATOM 691 C CA . GLY A 1 81 ? 18.841 9.887 -2.850 1.00 60.25 81 GLY A CA 1
ATOM 692 C C . GLY A 1 81 ? 17.670 10.405 -3.679 1.00 60.25 81 GLY A C 1
ATOM 693 O O . GLY A 1 81 ? 17.804 11.384 -4.408 1.00 60.25 81 GLY A O 1
ATOM 694 N N . LYS A 1 82 ? 16.527 9.723 -3.594 1.00 61.22 82 LYS A N 1
ATOM 695 C CA . LYS A 1 82 ? 15.318 10.045 -4.335 1.00 61.22 82 LYS A CA 1
ATOM 696 C C . LYS A 1 82 ? 14.323 10.580 -3.334 1.00 61.22 82 LYS A C 1
ATOM 698 O O . LYS A 1 82 ? 13.630 9.824 -2.664 1.00 61.22 82 LYS A O 1
ATOM 703 N N . THR A 1 83 ? 14.339 11.895 -3.180 1.00 53.97 83 THR A N 1
ATOM 704 C CA . THR A 1 83 ? 13.357 12.594 -2.362 1.00 53.97 83 THR A CA 1
ATOM 705 C C . THR A 1 83 ? 11.987 12.353 -2.990 1.00 53.97 83 THR A C 1
ATOM 707 O O . THR A 1 83 ? 11.726 12.833 -4.093 1.00 53.97 83 THR A O 1
ATOM 710 N N . MET A 1 84 ? 11.162 11.541 -2.329 1.00 56.91 84 MET A N 1
ATOM 711 C CA . MET A 1 84 ? 9.755 11.353 -2.692 1.00 56.91 84 MET A CA 1
ATOM 712 C C . MET A 1 84 ? 8.920 12.573 -2.344 1.00 56.91 84 MET A C 1
ATOM 714 O O . MET A 1 84 ? 9.181 13.161 -1.272 1.00 56.91 84 MET A O 1
#

Radius of gyration: 13.37 Å; Cα contacts (8 Å, |Δi|>4): 48; chains: 1; bounding box: 30×21×36 Å